Protein AF-A0A7X0NIS9-F1 (afdb_monomer_lite)

Structure (mmCIF, N/CA/C/O backbone):
data_AF-A0A7X0NIS9-F1
#
_entry.id   AF-A0A7X0NIS9-F1
#
loop_
_atom_site.group_PDB
_atom_site.id
_atom_site.type_symbol
_atom_site.label_atom_id
_atom_site.label_alt_id
_atom_site.label_comp_id
_atom_site.label_asym_id
_atom_site.label_entity_id
_atom_site.label_seq_id
_atom_site.pdbx_PDB_ins_code
_atom_site.Cartn_x
_atom_site.Cartn_y
_atom_site.Cartn_z
_atom_site.occupancy
_atom_site.B_iso_or_equiv
_atom_site.auth_seq_id
_atom_site.auth_comp_id
_atom_site.auth_asym_id
_atom_site.auth_atom_id
_atom_site.pdbx_PDB_model_num
ATOM 1 N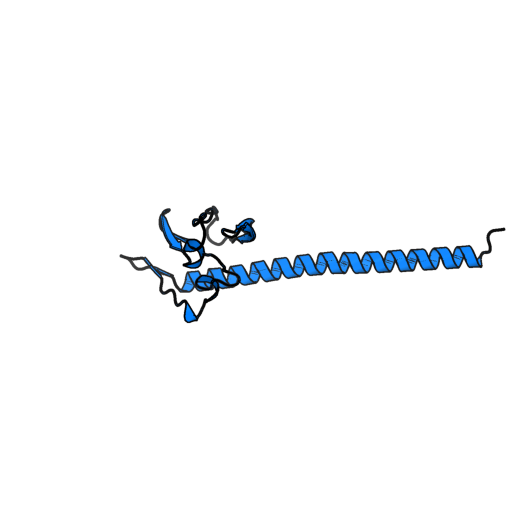 N . MET A 1 1 ? 31.721 -8.381 -52.042 1.00 44.66 1 MET A N 1
ATOM 2 C CA . MET A 1 1 ? 32.046 -6.937 -52.085 1.00 44.66 1 MET A CA 1
ATOM 3 C C . MET A 1 1 ? 31.182 -6.208 -51.054 1.00 44.66 1 MET A C 1
ATOM 5 O O . MET A 1 1 ? 30.057 -5.829 -51.350 1.00 44.66 1 MET A O 1
ATOM 9 N N . ASN A 1 2 ? 31.646 -6.103 -49.803 1.00 53.66 2 ASN A N 1
ATOM 10 C CA . ASN A 1 2 ? 30.886 -5.426 -48.746 1.00 53.66 2 ASN A CA 1
ATOM 11 C C . ASN A 1 2 ? 31.134 -3.921 -48.853 1.00 53.66 2 ASN A C 1
ATOM 13 O O . ASN A 1 2 ? 32.192 -3.434 -48.468 1.00 53.66 2 ASN A O 1
ATOM 17 N N . SER A 1 3 ? 30.171 -3.197 -49.425 1.00 71.44 3 SER A N 1
ATOM 18 C CA . SER A 1 3 ? 30.235 -1.739 -49.550 1.00 71.44 3 SER A CA 1
ATOM 19 C C . SER A 1 3 ? 30.366 -1.097 -48.165 1.00 71.44 3 SER A C 1
ATOM 21 O O . SER A 1 3 ? 29.541 -1.345 -47.282 1.00 71.44 3 SER A O 1
ATOM 23 N N . ILE A 1 4 ? 31.388 -0.256 -47.979 1.00 72.88 4 ILE A N 1
ATOM 24 C CA . ILE A 1 4 ? 31.655 0.519 -46.752 1.00 72.88 4 ILE A CA 1
ATOM 25 C C . ILE A 1 4 ? 30.396 1.268 -46.290 1.00 72.88 4 ILE A C 1
ATOM 27 O O . ILE A 1 4 ? 30.099 1.302 -45.097 1.00 72.88 4 ILE A O 1
ATOM 31 N N . LYS A 1 5 ? 29.584 1.758 -47.239 1.00 71.25 5 LYS A N 1
ATOM 32 C CA . LYS A 1 5 ? 28.295 2.415 -46.971 1.00 71.25 5 LYS A CA 1
ATOM 33 C C . LYS A 1 5 ? 27.298 1.497 -46.251 1.00 71.25 5 LYS A C 1
ATOM 35 O O . LYS A 1 5 ? 26.626 1.930 -45.323 1.00 71.25 5 LYS A O 1
ATOM 40 N N . LYS A 1 6 ? 27.236 0.215 -46.629 1.00 75.00 6 LYS A N 1
ATOM 41 C CA . LYS A 1 6 ? 26.339 -0.786 -46.023 1.00 75.00 6 LYS A CA 1
ATOM 42 C C . LYS A 1 6 ? 26.809 -1.197 -44.624 1.00 75.00 6 LYS A C 1
ATOM 44 O O . LYS A 1 6 ? 25.984 -1.424 -43.747 1.00 75.00 6 LYS A O 1
ATOM 49 N N . LYS A 1 7 ? 28.129 -1.250 -44.403 1.00 79.94 7 LYS A N 1
ATOM 50 C CA . LYS A 1 7 ? 28.724 -1.508 -43.082 1.00 79.94 7 LYS A CA 1
ATOM 51 C C . LYS A 1 7 ? 28.465 -0.337 -42.122 1.00 79.94 7 LYS A C 1
ATOM 53 O O . LYS A 1 7 ? 28.025 -0.570 -41.003 1.00 79.94 7 LYS A O 1
ATOM 58 N N . LEU A 1 8 ? 28.648 0.901 -42.589 1.00 83.12 8 LEU A N 1
ATOM 59 C CA . LEU A 1 8 ? 28.379 2.115 -41.813 1.00 83.12 8 LEU A CA 1
ATOM 60 C C . LEU A 1 8 ? 26.892 2.263 -41.465 1.00 83.12 8 LEU A C 1
ATOM 62 O O . LEU A 1 8 ? 26.556 2.444 -40.299 1.00 83.12 8 LEU A O 1
ATOM 66 N N . SER A 1 9 ? 26.004 2.113 -42.453 1.00 87.56 9 SER A N 1
ATOM 67 C CA . SER A 1 9 ? 24.554 2.161 -42.232 1.00 87.56 9 SER A CA 1
ATOM 68 C C . SER A 1 9 ? 24.098 1.090 -41.238 1.00 87.56 9 SER A C 1
ATOM 70 O O . SER A 1 9 ? 23.346 1.406 -40.324 1.00 87.56 9 SER A O 1
ATOM 72 N N . ARG A 1 10 ? 24.616 -0.143 -41.338 1.00 89.00 10 ARG A N 1
ATOM 73 C CA . ARG A 1 10 ? 24.296 -1.217 -40.389 1.00 89.00 10 ARG A CA 1
ATOM 74 C C . ARG A 1 10 ? 24.717 -0.877 -38.959 1.00 89.00 10 ARG A C 1
ATOM 76 O O . ARG A 1 10 ? 23.926 -1.099 -38.051 1.00 89.00 10 ARG A O 1
ATOM 83 N N . TYR A 1 11 ? 25.929 -0.360 -38.743 1.00 91.94 11 TYR A N 1
ATOM 84 C CA . TYR A 1 11 ? 26.355 0.029 -37.395 1.00 91.94 11 TYR A CA 1
ATOM 85 C C . TYR A 1 11 ? 25.517 1.175 -36.841 1.00 91.94 11 TYR A C 1
ATOM 87 O O . TYR A 1 11 ? 25.079 1.084 -35.702 1.00 91.94 11 TYR A O 1
ATOM 95 N N . LEU A 1 12 ? 25.228 2.195 -37.653 1.00 92.69 12 LEU A N 1
ATOM 96 C CA . LEU A 1 12 ? 24.394 3.317 -37.232 1.00 92.69 12 LEU A CA 1
ATOM 97 C C . LEU A 1 12 ? 22.984 2.853 -36.835 1.00 92.69 12 LEU A C 1
ATOM 99 O O . LEU A 1 12 ? 22.496 3.218 -35.769 1.00 92.69 12 LEU A O 1
ATOM 103 N N . SER A 1 13 ? 22.357 1.992 -37.642 1.00 94.50 13 SER A N 1
ATOM 104 C CA . SER A 1 13 ? 21.045 1.416 -37.327 1.00 94.50 13 SER A CA 1
ATOM 105 C C . SER A 1 13 ? 21.068 0.581 -36.048 1.00 94.50 13 SER A C 1
ATOM 107 O O . SER A 1 13 ? 20.147 0.688 -35.242 1.00 94.50 13 SER A O 1
ATOM 109 N N . ILE A 1 14 ? 22.115 -0.224 -35.832 1.00 95.75 14 ILE A N 1
ATOM 110 C CA . ILE A 1 14 ? 22.271 -1.014 -34.603 1.00 95.75 14 ILE A CA 1
ATOM 111 C C . ILE A 1 14 ? 22.434 -0.088 -33.395 1.00 95.75 14 ILE A C 1
ATOM 113 O O . ILE A 1 14 ? 21.740 -0.275 -32.404 1.00 95.75 14 ILE A O 1
ATOM 117 N N . SER A 1 15 ? 23.293 0.930 -33.479 1.00 96.06 15 SER A N 1
ATOM 118 C CA . SER A 1 15 ? 23.517 1.881 -32.386 1.00 96.06 15 SER A CA 1
ATOM 119 C C . SER A 1 15 ? 22.246 2.635 -32.004 1.00 96.06 15 SER A C 1
ATOM 121 O O . SER A 1 15 ? 21.942 2.735 -30.820 1.00 96.06 15 SER A O 1
ATOM 123 N N . ILE A 1 16 ? 21.477 3.110 -32.987 1.00 96.06 16 ILE A N 1
ATOM 124 C CA . ILE A 1 16 ? 20.193 3.779 -32.733 1.00 96.06 16 ILE A CA 1
ATOM 125 C C . ILE A 1 16 ? 19.196 2.799 -32.111 1.00 96.06 16 ILE A C 1
ATOM 127 O O . ILE A 1 16 ? 18.516 3.153 -31.157 1.00 96.06 16 ILE A O 1
ATOM 131 N N . SER A 1 17 ? 19.137 1.560 -32.603 1.00 97.50 17 SER A N 1
ATOM 132 C CA . SER A 1 17 ? 18.228 0.544 -32.058 1.00 97.50 17 SER A CA 1
ATOM 133 C C . SER A 1 17 ? 18.564 0.208 -30.606 1.00 97.50 17 SER A C 1
ATOM 135 O O . SER A 1 17 ? 17.666 0.144 -29.775 1.00 97.50 17 SER A O 1
ATOM 137 N N . ILE A 1 18 ? 19.851 0.046 -30.282 1.00 97.62 18 ILE A N 1
ATOM 138 C CA . ILE A 1 18 ? 20.312 -0.182 -28.907 1.00 97.62 18 ILE A CA 1
ATOM 139 C C . ILE A 1 18 ? 19.934 1.008 -28.030 1.00 97.62 18 ILE A C 1
ATOM 141 O O . ILE A 1 18 ? 19.353 0.810 -26.972 1.00 97.62 18 ILE A O 1
ATOM 145 N N . LEU A 1 19 ? 20.205 2.233 -28.487 1.00 97.81 19 LEU A N 1
ATOM 146 C CA . LEU A 1 19 ? 19.872 3.443 -27.742 1.00 97.81 19 LEU A CA 1
ATOM 147 C C . LEU A 1 19 ? 18.366 3.550 -27.470 1.00 97.81 19 LEU A C 1
ATOM 149 O O . LEU A 1 19 ? 17.973 3.841 -26.345 1.00 97.81 19 LEU A O 1
ATOM 153 N N . LEU A 1 20 ? 17.525 3.260 -28.466 1.00 98.19 20 LEU A N 1
ATOM 154 C CA . LEU A 1 20 ? 16.071 3.249 -28.302 1.00 98.19 20 LEU A CA 1
ATOM 155 C C . LEU A 1 20 ? 15.624 2.197 -27.285 1.00 98.19 20 LEU A C 1
ATOM 157 O O . LEU A 1 20 ? 14.861 2.519 -26.381 1.00 98.19 20 LEU A O 1
ATOM 161 N N . VAL A 1 21 ? 16.127 0.964 -27.390 1.00 98.31 21 VAL A N 1
ATOM 162 C CA . VAL A 1 21 ? 15.806 -0.109 -26.435 1.00 98.31 21 VAL A CA 1
ATOM 163 C C . VAL A 1 21 ? 16.253 0.265 -25.022 1.00 98.31 21 VAL A C 1
ATOM 165 O O . VAL A 1 21 ? 15.499 0.065 -24.077 1.00 98.31 21 VAL A O 1
ATOM 168 N N . SER A 1 22 ? 17.439 0.854 -24.863 1.00 98.25 22 SER A N 1
ATOM 169 C CA . SER A 1 22 ? 17.931 1.306 -23.559 1.00 98.25 22 SER A CA 1
ATOM 170 C C . SER A 1 22 ? 17.050 2.390 -22.946 1.00 98.25 22 SER A C 1
ATOM 172 O O . SER A 1 22 ? 16.778 2.325 -21.753 1.00 98.25 22 SER A O 1
ATOM 174 N N . ILE A 1 23 ? 16.586 3.361 -23.740 1.00 98.25 23 ILE A N 1
ATOM 175 C CA . ILE A 1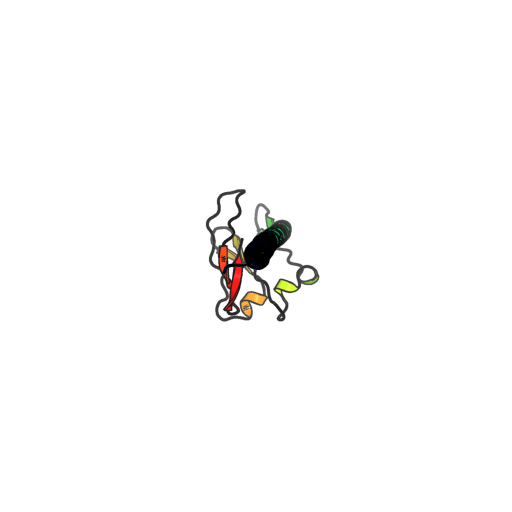 23 ? 15.675 4.405 -23.252 1.00 98.25 23 ILE A CA 1
ATOM 176 C C . ILE A 1 23 ? 14.342 3.788 -22.833 1.00 98.25 23 ILE A C 1
ATOM 178 O O . ILE A 1 23 ? 13.880 4.070 -21.735 1.00 98.25 23 ILE A O 1
ATOM 182 N N . LEU A 1 24 ? 13.760 2.914 -23.660 1.00 97.81 24 LEU A N 1
ATOM 183 C CA . LEU A 1 24 ? 12.493 2.253 -23.338 1.00 97.81 24 LEU A CA 1
ATOM 184 C C . LEU A 1 24 ? 12.589 1.445 -22.039 1.00 97.81 24 LEU A C 1
ATOM 186 O O . LEU A 1 24 ? 11.726 1.587 -21.182 1.00 97.81 24 LEU A O 1
ATOM 190 N N . LEU A 1 25 ? 13.664 0.671 -21.855 1.00 98.12 25 LEU A N 1
ATOM 191 C CA . LEU A 1 25 ? 13.903 -0.081 -20.619 1.00 98.12 25 LEU A CA 1
ATOM 192 C C . LEU A 1 25 ? 14.116 0.834 -19.410 1.00 98.12 25 LEU A C 1
ATOM 194 O O . LEU A 1 25 ? 13.593 0.564 -18.334 1.00 98.12 25 LEU A O 1
ATOM 198 N N . ALA A 1 26 ? 14.882 1.915 -19.572 1.00 98.00 26 ALA A N 1
ATOM 199 C CA . ALA A 1 26 ? 15.092 2.871 -18.492 1.00 98.00 26 ALA A CA 1
ATOM 200 C C . ALA A 1 26 ? 13.772 3.531 -18.079 1.00 98.00 26 ALA A C 1
ATOM 202 O O . ALA A 1 26 ? 13.518 3.688 -16.886 1.00 98.00 26 ALA A O 1
ATOM 203 N N . THR A 1 27 ? 12.924 3.892 -19.044 1.00 98.00 27 THR A N 1
ATOM 204 C CA . THR A 1 27 ? 11.602 4.461 -18.777 1.00 98.00 27 THR A CA 1
ATOM 205 C C . THR A 1 27 ? 10.706 3.466 -18.051 1.00 98.00 27 THR A C 1
ATOM 207 O O . THR A 1 27 ? 10.154 3.833 -17.023 1.00 98.00 27 THR A O 1
ATOM 210 N N . ASP A 1 28 ? 10.611 2.231 -18.538 1.00 97.38 28 ASP A N 1
ATOM 211 C CA . ASP A 1 28 ? 9.794 1.162 -17.951 1.00 97.38 28 ASP A CA 1
ATOM 212 C C . ASP A 1 28 ? 10.118 0.951 -16.462 1.00 97.38 28 ASP A C 1
ATOM 214 O O . ASP A 1 28 ? 9.277 1.172 -15.592 1.00 97.38 28 ASP A O 1
ATOM 218 N N . ILE A 1 29 ? 11.396 0.710 -16.153 1.00 97.25 29 ILE A N 1
ATOM 219 C CA . ILE A 1 29 ? 11.873 0.521 -14.775 1.00 97.25 29 ILE A CA 1
ATOM 220 C C . ILE A 1 29 ? 11.607 1.763 -13.912 1.00 97.25 29 ILE A C 1
ATOM 222 O O . ILE A 1 29 ? 11.221 1.645 -12.746 1.00 97.25 29 ILE A O 1
ATOM 226 N N . SER A 1 30 ? 11.834 2.961 -14.462 1.00 97.50 30 SER A N 1
ATOM 227 C CA . SER A 1 30 ? 11.647 4.209 -13.713 1.00 97.50 30 SER A CA 1
ATOM 228 C C . SER A 1 30 ? 10.180 4.437 -13.362 1.00 97.50 30 SER A C 1
ATOM 230 O O . SER A 1 30 ? 9.879 4.832 -12.237 1.00 97.50 30 SER A O 1
ATOM 232 N N . VAL A 1 31 ? 9.277 4.182 -14.311 1.00 97.50 31 VAL A N 1
ATOM 233 C CA . VAL A 1 31 ? 7.833 4.341 -14.128 1.00 97.50 31 VAL A CA 1
ATOM 234 C C . VAL A 1 31 ? 7.317 3.334 -13.106 1.00 97.50 31 VAL A C 1
ATOM 236 O O . VAL A 1 31 ? 6.669 3.751 -12.151 1.00 97.50 31 VAL A O 1
ATOM 239 N N . ASP A 1 32 ? 7.667 2.054 -13.229 1.00 94.88 32 ASP A N 1
ATOM 240 C CA . ASP A 1 32 ? 7.228 1.015 -12.287 1.00 94.88 32 ASP A CA 1
ATOM 241 C C . ASP A 1 32 ? 7.694 1.292 -10.854 1.00 94.88 32 ASP A C 1
ATOM 243 O O . ASP A 1 32 ? 6.933 1.152 -9.887 1.00 94.88 32 ASP A O 1
ATOM 247 N N . THR A 1 33 ? 8.943 1.741 -10.712 1.00 95.12 33 THR A N 1
ATOM 248 C CA . THR A 1 33 ? 9.511 2.110 -9.411 1.00 95.12 33 THR A CA 1
ATOM 249 C C . THR A 1 33 ? 8.798 3.329 -8.829 1.00 95.12 33 THR A C 1
ATOM 251 O O . THR A 1 33 ? 8.464 3.343 -7.643 1.00 95.12 33 THR A O 1
ATOM 254 N N . TRP A 1 34 ? 8.538 4.348 -9.654 1.00 96.62 34 TRP A N 1
ATOM 255 C CA . TRP A 1 34 ? 7.848 5.559 -9.221 1.00 96.62 34 TRP A CA 1
ATOM 256 C C . TRP A 1 34 ? 6.401 5.274 -8.807 1.00 96.62 34 TRP A C 1
ATOM 258 O O . TRP A 1 34 ? 6.004 5.681 -7.719 1.00 96.62 34 TRP A O 1
ATOM 268 N N . ILE A 1 35 ? 5.647 4.514 -9.609 1.00 94.88 35 ILE A N 1
ATOM 269 C CA . ILE A 1 35 ? 4.262 4.127 -9.299 1.00 94.88 35 ILE A CA 1
ATOM 270 C C . ILE A 1 35 ? 4.207 3.338 -7.991 1.00 94.88 35 ILE A C 1
ATOM 272 O O . ILE A 1 35 ? 3.383 3.636 -7.130 1.00 94.88 35 ILE A O 1
ATOM 276 N N . SER A 1 36 ? 5.105 2.366 -7.808 1.00 93.50 36 SER A N 1
ATOM 277 C CA . SER A 1 36 ? 5.148 1.568 -6.577 1.00 93.50 36 SER A CA 1
ATOM 278 C C . SER A 1 36 ? 5.445 2.434 -5.350 1.00 93.50 36 SER A C 1
ATOM 280 O O . SER A 1 36 ? 4.803 2.284 -4.315 1.00 93.50 36 SER A O 1
ATOM 282 N N . SER A 1 37 ? 6.382 3.380 -5.471 1.00 94.81 37 SER A N 1
ATOM 283 C CA . SER A 1 37 ? 6.707 4.313 -4.388 1.00 94.81 37 SER A CA 1
ATOM 284 C C . SER A 1 37 ? 5.572 5.292 -4.086 1.00 94.81 37 SER A C 1
ATOM 286 O O . SER A 1 37 ? 5.397 5.676 -2.931 1.00 94.81 37 SER A O 1
ATOM 288 N N . GLU A 1 38 ? 4.837 5.734 -5.104 1.00 95.38 38 GLU A N 1
ATOM 289 C CA . GLU A 1 38 ? 3.679 6.611 -4.944 1.00 95.38 38 GLU A CA 1
ATOM 290 C C . GLU A 1 38 ? 2.549 5.888 -4.213 1.00 95.38 38 GLU A C 1
ATOM 292 O O . GLU A 1 38 ? 1.953 6.435 -3.287 1.00 95.38 38 GLU A O 1
ATOM 297 N N . PHE A 1 39 ? 2.315 4.630 -4.587 1.00 94.06 39 PHE A N 1
ATOM 298 C CA . PHE A 1 39 ? 1.331 3.769 -3.951 1.00 94.06 39 PHE A CA 1
ATOM 299 C C . PHE A 1 39 ? 1.669 3.516 -2.474 1.00 94.06 39 PHE A C 1
ATOM 301 O O . PHE A 1 39 ? 0.813 3.688 -1.609 1.00 94.06 39 PHE A O 1
ATOM 308 N N . ASP A 1 40 ? 2.930 3.193 -2.169 1.00 95.00 40 ASP A N 1
ATOM 309 C CA . ASP A 1 40 ? 3.397 3.012 -0.788 1.00 95.00 40 ASP A CA 1
ATOM 310 C C . ASP A 1 40 ? 3.226 4.293 0.038 1.00 95.00 40 ASP A C 1
ATOM 312 O O . ASP A 1 40 ? 2.732 4.243 1.164 1.00 95.00 40 ASP A O 1
ATOM 316 N N . ARG A 1 41 ? 3.546 5.458 -0.540 1.00 95.50 41 ARG A N 1
ATOM 317 C CA . ARG A 1 41 ? 3.344 6.755 0.120 1.00 95.50 41 ARG A CA 1
ATOM 318 C C . ARG A 1 41 ? 1.866 7.041 0.393 1.00 95.50 41 ARG A C 1
ATOM 320 O O . ARG A 1 41 ? 1.533 7.516 1.477 1.00 95.50 41 ARG A O 1
ATOM 327 N N . ALA A 1 42 ? 0.985 6.755 -0.564 1.00 93.88 42 ALA A N 1
ATOM 328 C CA . ALA A 1 42 ? -0.454 6.922 -0.389 1.00 93.88 42 ALA A CA 1
ATOM 329 C C . ALA A 1 42 ? -0.995 6.010 0.724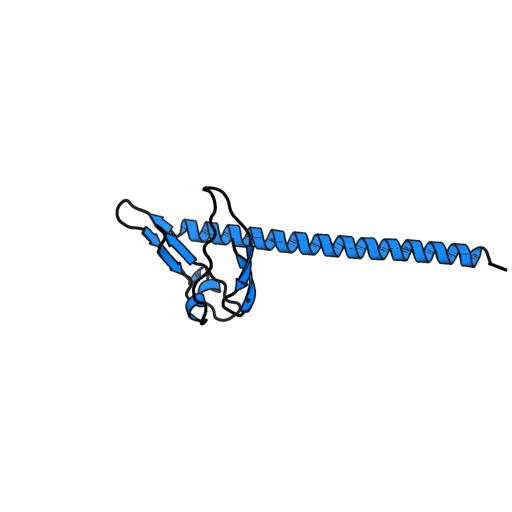 1.00 93.88 42 ALA A C 1
ATOM 331 O O . ALA A 1 42 ? -1.748 6.483 1.573 1.00 93.88 42 ALA A O 1
ATOM 332 N N . MET A 1 43 ? -0.557 4.747 0.779 1.00 93.62 43 MET A N 1
ATOM 333 C CA . MET A 1 43 ? -0.925 3.827 1.861 1.00 93.62 43 MET A CA 1
ATOM 334 C C . MET A 1 43 ? -0.437 4.305 3.228 1.00 93.62 43 MET A C 1
ATOM 336 O O . MET A 1 43 ? -1.216 4.275 4.175 1.00 93.62 43 MET A O 1
ATOM 340 N N . THR A 1 44 ? 0.805 4.792 3.344 1.00 94.81 44 THR A N 1
ATOM 341 C CA . THR A 1 44 ? 1.297 5.374 4.605 1.00 94.81 44 THR A CA 1
ATOM 342 C C . THR A 1 44 ? 0.432 6.547 5.046 1.00 94.81 44 THR A C 1
ATOM 344 O O . THR A 1 44 ? 0.031 6.596 6.201 1.00 94.81 44 THR A O 1
ATOM 347 N N . ASN A 1 45 ? 0.091 7.462 4.137 1.00 93.50 45 ASN A N 1
ATOM 348 C CA . ASN A 1 45 ? -0.744 8.612 4.482 1.00 93.50 45 ASN A CA 1
ATOM 349 C C . ASN A 1 45 ? -2.136 8.189 4.971 1.00 93.50 45 ASN A C 1
ATOM 351 O O . ASN A 1 45 ? -2.635 8.759 5.938 1.00 93.50 45 ASN A O 1
ATOM 355 N N . LYS A 1 46 ? -2.753 7.187 4.330 1.00 92.88 46 LYS A N 1
ATOM 356 C CA . LYS A 1 46 ? -4.047 6.646 4.769 1.00 92.88 46 LYS A CA 1
ATOM 357 C C . LYS A 1 46 ? -3.943 5.948 6.120 1.00 92.88 46 LYS A C 1
ATOM 359 O O . LYS A 1 46 ? -4.789 6.180 6.972 1.00 92.88 46 LYS A O 1
ATOM 364 N N . ALA A 1 47 ? -2.901 5.146 6.334 1.00 91.81 47 ALA A N 1
ATOM 365 C CA . ALA A 1 47 ? -2.647 4.506 7.620 1.00 91.81 47 ALA A CA 1
ATOM 366 C C . ALA A 1 47 ? -2.474 5.549 8.733 1.00 91.81 47 ALA A C 1
ATOM 368 O O . ALA A 1 47 ? -3.148 5.458 9.751 1.00 91.81 47 ALA A O 1
ATOM 369 N N . SER A 1 48 ? -1.667 6.590 8.508 1.00 91.12 48 SER A N 1
ATOM 370 C CA . SER A 1 48 ? -1.502 7.682 9.471 1.00 91.12 48 SER A CA 1
ATOM 371 C C . SER A 1 48 ? -2.797 8.453 9.717 1.00 91.12 48 SER A C 1
ATOM 373 O O . SER A 1 48 ? -3.052 8.851 10.847 1.00 91.12 48 SER A O 1
ATOM 375 N N . LEU A 1 49 ? -3.638 8.652 8.697 1.00 91.25 49 LEU A N 1
ATOM 376 C CA . LEU A 1 49 ? -4.958 9.251 8.894 1.00 91.25 49 LEU A CA 1
ATOM 377 C C . LEU A 1 49 ? -5.834 8.362 9.787 1.00 91.25 49 LEU A C 1
ATOM 379 O O . LEU A 1 49 ? -6.379 8.866 10.761 1.00 91.25 49 LEU A O 1
ATOM 383 N N . LEU A 1 50 ? -5.909 7.055 9.517 1.00 90.94 50 LEU A N 1
ATOM 384 C CA . LEU A 1 50 ? -6.635 6.103 10.366 1.00 90.94 50 LEU A CA 1
ATOM 385 C C . LEU A 1 50 ? -6.102 6.105 11.807 1.00 90.94 50 LEU A C 1
ATOM 387 O O . LEU A 1 50 ? -6.894 6.092 12.739 1.00 90.94 50 LEU A O 1
ATOM 391 N N . GLU A 1 51 ? -4.784 6.188 12.005 1.00 88.88 51 GLU A N 1
ATOM 392 C CA . GLU A 1 51 ? -4.178 6.327 13.337 1.00 88.88 51 GLU A CA 1
ATOM 393 C C . GLU A 1 51 ? -4.660 7.589 14.064 1.00 88.88 51 GLU A C 1
ATOM 395 O O . GLU A 1 51 ? -4.899 7.536 15.265 1.00 88.88 51 GLU A O 1
ATOM 400 N N . THR A 1 52 ? -4.847 8.713 13.358 1.00 88.75 52 THR A N 1
ATOM 401 C CA . THR A 1 52 ? -5.366 9.949 13.978 1.00 88.75 52 THR A CA 1
ATOM 402 C C . THR A 1 52 ? -6.840 9.882 14.376 1.00 88.75 52 THR A C 1
ATOM 404 O O . THR A 1 52 ? -7.283 10.735 15.138 1.00 88.75 52 THR A O 1
ATOM 407 N N . LEU A 1 53 ? -7.587 8.900 13.862 1.00 89.19 53 LEU A N 1
ATOM 408 C CA . LEU A 1 53 ? -8.995 8.670 14.200 1.00 89.19 53 LEU A CA 1
ATOM 409 C C . LEU A 1 53 ? -9.167 7.713 15.388 1.00 89.19 53 LEU A C 1
ATOM 411 O O . LEU A 1 53 ? -10.290 7.483 15.825 1.00 89.19 53 LEU A O 1
ATOM 415 N N . VAL A 1 54 ? -8.073 7.131 15.889 1.00 89.00 54 VAL A N 1
ATOM 416 C CA . VAL A 1 54 ? -8.085 6.301 17.094 1.00 89.00 54 VAL A CA 1
ATOM 417 C C . VAL A 1 54 ? -7.849 7.197 18.306 1.00 89.00 54 VAL A C 1
ATOM 419 O O . VAL A 1 54 ? -6.799 7.834 18.415 1.00 89.00 54 VAL A O 1
ATOM 422 N N . GLU A 1 55 ? -8.791 7.195 19.244 1.00 84.88 55 GLU A N 1
ATOM 423 C CA . GLU A 1 55 ? -8.639 7.833 20.551 1.00 84.88 55 GLU A CA 1
ATOM 424 C C . GLU A 1 55 ? -8.496 6.739 21.619 1.00 84.88 55 GLU A C 1
ATOM 426 O O . GLU A 1 55 ? -9.288 5.805 21.679 1.00 84.88 55 GLU A O 1
ATOM 431 N N . GLU A 1 56 ? -7.446 6.799 22.440 1.00 82.00 56 GLU A N 1
ATOM 432 C CA . GLU A 1 56 ? -7.228 5.859 23.549 1.00 82.00 56 GLU A CA 1
ATOM 433 C C . GLU A 1 56 ? -7.169 6.644 24.860 1.00 82.00 56 GLU A C 1
ATOM 435 O O . GLU A 1 56 ? -6.306 7.510 25.036 1.00 82.00 56 GLU A O 1
ATOM 440 N N . ASP A 1 57 ? -8.072 6.320 25.786 1.00 82.31 57 ASP A N 1
ATOM 441 C CA . ASP A 1 57 ? -8.065 6.823 27.157 1.00 82.31 57 ASP A CA 1
ATOM 442 C C . ASP A 1 57 ? -7.754 5.698 28.172 1.00 82.31 57 ASP A C 1
ATOM 444 O O . ASP A 1 57 ? -7.412 4.568 27.815 1.00 82.31 57 ASP A O 1
ATOM 448 N N . GLU A 1 58 ? -7.787 6.000 29.476 1.00 75.31 58 GLU A N 1
ATOM 449 C CA . GLU A 1 58 ? -7.457 5.012 30.519 1.00 75.31 58 GLU A CA 1
ATOM 450 C C . GLU A 1 58 ? -8.445 3.825 30.593 1.00 75.31 58 GLU A C 1
ATOM 452 O O . GLU A 1 58 ? -8.151 2.823 31.254 1.00 75.31 58 GLU A O 1
ATOM 457 N N . GLN A 1 59 ? -9.617 3.927 29.962 1.00 74.19 59 GLN A N 1
ATOM 458 C CA . GLN A 1 59 ? -10.754 3.019 30.120 1.00 74.19 59 GLN A CA 1
ATOM 459 C C . GLN A 1 59 ? -11.191 2.375 28.794 1.00 74.19 59 GLN A C 1
ATOM 461 O O . GLN A 1 59 ? -11.591 1.206 28.808 1.00 74.19 59 GLN A O 1
ATOM 466 N N . GLU A 1 60 ? -11.067 3.078 27.669 1.00 78.06 60 GLU A N 1
ATOM 467 C CA . GLU A 1 60 ? -11.610 2.698 26.368 1.00 78.06 60 GLU A CA 1
ATOM 468 C C . GLU A 1 60 ? -10.701 3.130 25.200 1.00 78.06 60 GLU A C 1
ATOM 470 O O . GLU A 1 60 ? -9.889 4.050 25.299 1.00 78.06 60 GLU A O 1
ATOM 475 N N . VAL A 1 61 ? -10.810 2.395 24.091 1.00 81.94 61 VAL A N 1
ATOM 476 C CA . VAL A 1 61 ? -10.253 2.790 22.793 1.00 81.94 61 VAL A CA 1
ATOM 477 C C . VAL A 1 61 ? -11.448 3.019 21.889 1.00 81.94 61 VAL A C 1
ATOM 479 O O . VAL A 1 61 ? -12.230 2.085 21.700 1.00 81.94 61 VAL A O 1
ATOM 482 N N . ASP A 1 62 ? -11.573 4.225 21.356 1.00 82.81 62 ASP A N 1
ATOM 483 C CA . ASP A 1 62 ? -12.632 4.620 20.437 1.00 82.81 62 ASP A CA 1
ATOM 484 C C . ASP A 1 62 ? -12.067 4.873 19.033 1.00 82.81 62 ASP A C 1
ATOM 486 O O . ASP A 1 62 ? -10.864 5.096 18.843 1.00 82.81 62 ASP A O 1
ATOM 490 N N . PHE A 1 63 ? -12.935 4.774 18.033 1.00 85.25 63 PHE A N 1
ATOM 491 C CA . PHE A 1 63 ? -12.589 5.002 16.640 1.00 85.25 63 PHE A CA 1
ATOM 492 C C . PHE A 1 63 ? -13.653 5.838 15.944 1.00 85.25 63 PHE A C 1
ATOM 494 O O . PHE A 1 63 ? -14.696 5.338 15.520 1.00 85.25 63 PHE A O 1
ATOM 501 N N . ASP A 1 64 ? -13.331 7.112 15.747 1.00 81.38 64 ASP A N 1
ATOM 502 C CA . ASP A 1 64 ? -14.206 8.070 15.082 1.00 81.38 64 ASP A CA 1
ATOM 503 C C . ASP A 1 64 ? -14.069 7.959 13.559 1.00 81.38 64 ASP A C 1
ATOM 505 O O . ASP A 1 64 ? -13.540 8.839 12.868 1.00 81.38 64 ASP A O 1
ATOM 509 N N . PHE A 1 65 ? -14.548 6.845 12.999 1.00 78.75 65 PHE A N 1
ATOM 510 C CA . PHE A 1 65 ? -14.588 6.689 11.551 1.00 78.75 65 PHE A CA 1
ATOM 511 C C . PHE A 1 65 ? -15.671 7.568 10.937 1.00 78.75 65 PHE A C 1
ATOM 513 O O . PHE A 1 65 ? -16.868 7.364 11.137 1.00 78.75 65 PHE A O 1
ATOM 520 N N . ALA A 1 66 ? -15.249 8.508 10.102 1.00 70.69 66 ALA A N 1
ATOM 521 C CA . ALA A 1 66 ? -16.153 9.309 9.301 1.00 70.69 66 ALA A CA 1
ATOM 522 C C . ALA A 1 66 ? -16.035 8.893 7.829 1.00 70.69 66 ALA A C 1
ATOM 524 O O . ALA A 1 66 ? -15.227 9.434 7.070 1.00 70.69 66 ALA A O 1
ATOM 525 N N . GLY A 1 67 ? -16.867 7.928 7.429 1.00 71.38 67 GLY A N 1
ATOM 526 C CA . GLY A 1 67 ? -16.910 7.377 6.072 1.00 71.38 67 GLY A CA 1
ATOM 527 C C . GLY A 1 67 ? -17.117 8.397 4.957 1.00 71.38 67 GLY A C 1
ATOM 528 O O . GLY A 1 67 ? -16.616 8.212 3.850 1.00 71.38 67 GLY A O 1
ATOM 529 N N . GLU A 1 68 ? -17.727 9.546 5.269 1.00 73.12 68 GLU A N 1
ATOM 530 C CA . GLU A 1 68 ? -17.823 10.687 4.350 1.00 73.12 68 GLU A CA 1
ATOM 531 C C . GLU A 1 68 ? -16.450 11.192 3.867 1.00 73.12 68 GLU A C 1
ATOM 533 O O . GLU A 1 68 ? -16.340 11.692 2.746 1.00 73.12 68 GLU A O 1
ATOM 538 N N . PHE A 1 69 ? -15.397 11.054 4.683 1.00 78.56 69 PHE A N 1
ATOM 539 C CA . PHE A 1 69 ? 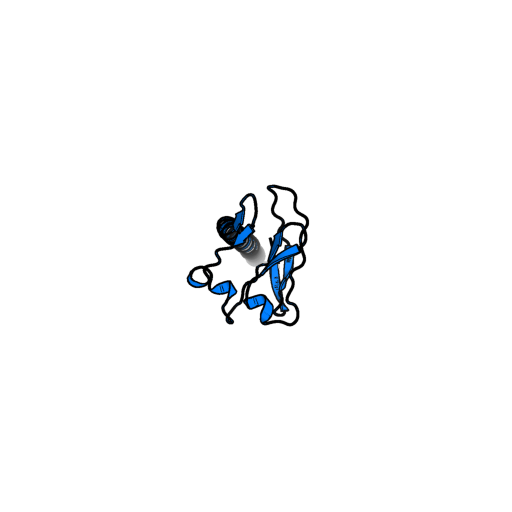-14.037 11.481 4.339 1.00 78.56 69 PHE A CA 1
ATOM 540 C C . PHE A 1 69 ? -13.171 10.361 3.753 1.00 78.56 69 PHE A C 1
ATOM 542 O O . PHE A 1 69 ? -12.139 10.666 3.154 1.00 78.56 69 PHE A O 1
ATOM 549 N N . MET A 1 70 ? -13.575 9.094 3.899 1.00 87.31 70 MET A N 1
ATOM 550 C CA . MET A 1 70 ? -12.865 7.929 3.349 1.00 87.31 70 MET A CA 1
ATOM 551 C C . MET A 1 70 ? -13.830 6.942 2.660 1.00 87.31 70 MET A C 1
ATOM 553 O O . MET A 1 70 ? -13.925 5.774 3.061 1.00 87.31 70 MET A O 1
ATOM 557 N N . PRO A 1 71 ? -14.558 7.386 1.616 1.00 88.75 71 PRO A N 1
ATOM 558 C CA . PRO A 1 71 ? -15.603 6.595 0.966 1.00 88.75 71 PRO A CA 1
ATOM 559 C C . PRO A 1 71 ? -15.078 5.316 0.300 1.00 88.75 71 PRO A C 1
ATOM 561 O O . PRO A 1 71 ? -15.852 4.399 0.029 1.00 88.75 71 PRO A O 1
ATOM 564 N N . GLU A 1 72 ? -13.771 5.210 0.044 1.00 89.88 72 GLU A N 1
ATOM 565 C CA . GLU A 1 72 ? -13.133 3.994 -0.471 1.00 89.88 72 GLU A CA 1
ATOM 566 C C . GLU A 1 72 ? -13.292 2.768 0.446 1.00 89.88 72 GLU A C 1
ATOM 568 O O . GLU A 1 72 ? -13.186 1.637 -0.031 1.00 89.88 72 GLU A O 1
ATOM 573 N N . PHE A 1 73 ? -13.567 2.978 1.737 1.00 92.12 73 PHE A N 1
ATOM 574 C CA . PHE A 1 73 ? -13.772 1.914 2.724 1.00 92.12 73 PHE A CA 1
ATOM 575 C C . PHE A 1 73 ? -15.247 1.553 2.949 1.00 92.12 73 PHE A C 1
ATOM 577 O O . PHE A 1 73 ? -15.531 0.612 3.691 1.00 92.12 73 PHE A O 1
ATOM 584 N N . GLU A 1 74 ? -16.168 2.244 2.269 1.00 88.81 74 GLU A N 1
ATOM 585 C CA . GLU A 1 74 ? -17.617 1.976 2.280 1.00 88.81 74 GLU A CA 1
ATOM 586 C C . GLU A 1 74 ? -18.160 1.621 0.881 1.00 88.81 74 GLU A C 1
ATOM 588 O O . GLU A 1 74 ? -19.172 0.929 0.727 1.00 88.81 74 GLU A O 1
ATOM 593 N N . GLY A 1 75 ? -17.492 2.100 -0.171 1.00 81.38 75 GLY A N 1
ATOM 594 C CA . GLY A 1 75 ? -17.930 1.991 -1.556 1.00 81.38 75 GLY A CA 1
ATOM 595 C C . GLY A 1 75 ? -17.774 0.596 -2.165 1.00 81.38 75 GLY A C 1
ATOM 596 O O . GLY A 1 75 ? -16.847 -0.153 -1.876 1.00 81.38 75 GLY A O 1
ATOM 597 N N . LYS A 1 76 ? -18.671 0.253 -3.098 1.00 80.44 76 LYS A N 1
ATOM 598 C CA . LYS A 1 76 ? -18.601 -1.005 -3.872 1.00 80.44 76 LYS A CA 1
ATOM 599 C C . LYS A 1 76 ? -17.697 -0.922 -5.100 1.00 80.44 76 LYS A C 1
ATOM 601 O O . LYS A 1 76 ? -17.274 -1.954 -5.616 1.00 80.44 76 LYS A O 1
ATOM 606 N N . GLU A 1 77 ? -17.448 0.280 -5.610 1.00 84.25 77 GLU A N 1
ATOM 607 C CA . GLU A 1 77 ? -16.594 0.481 -6.778 1.00 84.25 77 GLU A CA 1
ATOM 608 C C . GLU A 1 77 ? -15.152 0.701 -6.330 1.00 84.25 77 GLU A C 1
ATOM 610 O O . GLU A 1 77 ? -14.860 1.675 -5.648 1.00 84.25 77 GLU A O 1
ATOM 615 N N . ASN A 1 78 ? -14.254 -0.203 -6.732 1.00 84.88 78 ASN A N 1
ATOM 616 C CA . ASN A 1 78 ? -12.847 -0.212 -6.315 1.00 84.88 78 ASN A CA 1
ATOM 617 C C . ASN A 1 78 ? -12.662 -0.129 -4.786 1.00 84.88 78 ASN A C 1
ATOM 619 O O . ASN A 1 78 ? -11.955 0.764 -4.323 1.00 84.88 78 ASN A O 1
ATOM 623 N N . PRO A 1 79 ? -13.251 -1.065 -4.016 1.00 91.50 79 PRO A N 1
ATOM 624 C CA . PRO A 1 79 ? -13.136 -1.062 -2.564 1.00 91.50 79 PRO A CA 1
ATOM 625 C C . PRO A 1 79 ? -11.672 -1.143 -2.128 1.00 91.50 79 PRO A C 1
ATOM 627 O O . PRO A 1 79 ? -10.874 -1.898 -2.702 1.00 91.50 79 PRO A O 1
ATOM 630 N N . GLU A 1 80 ? -11.343 -0.379 -1.098 1.00 93.50 80 GLU A N 1
ATOM 631 C CA . GLU A 1 80 ? -10.124 -0.534 -0.315 1.00 93.50 80 GLU A CA 1
ATOM 632 C C . GLU A 1 80 ? -10.464 -1.156 1.038 1.00 93.50 80 GLU A C 1
ATOM 634 O O . GLU A 1 80 ? -11.633 -1.245 1.411 1.00 93.50 80 GLU A O 1
ATOM 639 N N . TYR A 1 81 ? -9.453 -1.623 1.768 1.00 94.38 81 TYR A N 1
ATOM 640 C CA . TYR A 1 81 ? -9.661 -2.400 2.985 1.00 94.38 81 TYR A CA 1
ATOM 641 C C . TYR A 1 81 ? -8.710 -1.946 4.081 1.00 94.38 81 TYR A C 1
ATOM 643 O O . TYR A 1 81 ? -7.519 -1.762 3.827 1.00 94.38 81 TYR A O 1
ATOM 651 N N . TYR A 1 82 ? -9.215 -1.853 5.306 1.00 93.81 82 TYR A N 1
ATOM 652 C CA . TYR A 1 82 ? -8.381 -1.725 6.495 1.00 93.81 82 TYR A CA 1
ATOM 653 C C . TYR A 1 82 ? -8.888 -2.644 7.597 1.00 93.81 82 TYR A C 1
ATOM 655 O O . TYR A 1 82 ? -10.057 -3.026 7.649 1.00 93.81 82 TYR A O 1
ATOM 663 N N . GLN A 1 83 ? -7.981 -2.986 8.499 1.00 94.00 83 GLN A N 1
ATOM 664 C CA . GLN A 1 83 ? -8.303 -3.685 9.725 1.00 94.00 83 GLN A CA 1
ATOM 665 C C . GLN A 1 83 ? -7.337 -3.201 10.802 1.00 94.00 83 GLN A C 1
ATOM 667 O O . GLN A 1 83 ? -6.136 -3.103 10.563 1.00 94.00 83 GLN A O 1
ATOM 672 N N . LEU A 1 84 ? -7.872 -2.855 11.966 1.00 91.75 84 LEU A N 1
ATOM 673 C CA . LEU A 1 84 ? -7.128 -2.369 13.118 1.00 91.75 84 LEU A CA 1
ATOM 674 C C . LEU A 1 84 ? -7.132 -3.448 14.197 1.00 91.75 84 LEU A C 1
ATOM 676 O O . LEU A 1 84 ? -8.118 -4.163 14.392 1.00 91.75 84 LEU A O 1
ATOM 680 N N . TRP A 1 85 ? -6.019 -3.575 14.914 1.00 90.94 85 TRP A N 1
ATOM 681 C CA . TRP A 1 85 ? -5.887 -4.531 16.009 1.00 90.94 85 TRP A CA 1
ATOM 682 C C . TRP A 1 85 ? -5.489 -3.823 17.296 1.00 90.94 85 TRP A C 1
ATOM 684 O O . TRP A 1 85 ? -4.488 -3.114 17.327 1.00 90.94 85 TRP A O 1
ATOM 694 N N . HIS A 1 86 ? -6.189 -4.129 18.385 1.00 88.25 86 HIS A N 1
ATOM 695 C CA . HIS A 1 86 ? -5.848 -3.690 19.735 1.00 88.25 86 HIS A CA 1
ATOM 696 C C . HIS A 1 86 ? -5.753 -4.911 20.663 1.00 88.25 86 HIS A C 1
ATOM 698 O O . HIS A 1 86 ? -6.592 -5.811 20.618 1.00 88.25 86 HIS A O 1
ATOM 704 N N . LYS A 1 87 ? -4.692 -5.001 21.481 1.00 86.81 87 LYS A N 1
ATOM 705 C CA . LYS A 1 87 ? -4.451 -6.128 22.419 1.00 86.81 87 LYS A CA 1
ATOM 706 C C . LYS A 1 87 ? -4.645 -7.523 21.785 1.00 86.81 87 LYS A C 1
ATOM 708 O O . LYS A 1 87 ? -5.244 -8.420 22.374 1.00 86.81 87 LYS A O 1
ATOM 713 N N . ASN A 1 88 ? -4.117 -7.712 20.571 1.00 85.81 88 ASN A N 1
ATOM 714 C CA . ASN A 1 88 ? -4.223 -8.941 19.764 1.00 85.81 88 ASN A CA 1
ATOM 715 C C . ASN A 1 88 ? -5.632 -9.347 19.307 1.00 85.81 88 ASN A C 1
ATOM 717 O O . ASN A 1 88 ? -5.802 -10.449 18.785 1.00 85.81 88 ASN A O 1
ATOM 721 N N . LYS A 1 89 ? -6.616 -8.465 19.434 1.00 89.38 89 LYS A N 1
ATOM 722 C CA . LYS A 1 89 ? -7.956 -8.653 18.885 1.00 89.38 89 LYS A CA 1
ATOM 723 C C . LYS A 1 89 ? -8.189 -7.656 17.765 1.00 89.38 89 LYS A C 1
ATOM 725 O O . LYS A 1 89 ? -7.559 -6.602 17.742 1.00 89.38 89 LYS A O 1
ATOM 730 N N . VAL A 1 90 ? -9.055 -8.021 16.828 1.00 91.25 90 VAL A N 1
ATOM 731 C CA . VAL A 1 90 ? -9.5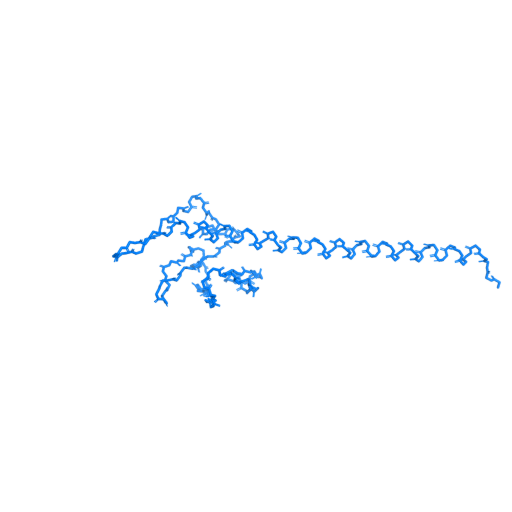65 -7.066 15.844 1.00 91.25 90 VAL A CA 1
ATOM 732 C C . VAL A 1 90 ? -10.347 -6.018 16.618 1.00 91.25 90 VAL A C 1
ATOM 734 O O . VAL A 1 90 ? -11.216 -6.376 17.411 1.00 91.25 90 VAL A O 1
ATOM 737 N N . PHE A 1 91 ? -9.948 -4.768 16.447 1.00 89.75 91 PHE A N 1
ATOM 738 C CA . PHE A 1 91 ? -10.594 -3.619 17.053 1.00 89.75 91 PHE A CA 1
ATOM 739 C C . PHE A 1 91 ? -11.654 -3.074 16.102 1.00 89.75 91 PHE A C 1
ATOM 741 O O . PHE A 1 91 ? -12.821 -3.069 16.460 1.00 89.75 91 PHE A O 1
ATOM 748 N N . GLU A 1 92 ? -11.251 -2.768 14.867 1.00 90.50 92 GLU A N 1
ATOM 749 C CA . GLU A 1 92 ? -12.143 -2.252 13.831 1.00 90.50 92 GLU A CA 1
ATOM 750 C C . GLU A 1 92 ? -11.752 -2.783 12.447 1.00 90.50 92 GLU A C 1
ATOM 752 O O . GLU A 1 92 ? -10.612 -3.221 12.242 1.00 90.50 92 GLU A O 1
ATOM 757 N N . LYS A 1 93 ? -12.681 -2.775 11.490 1.00 92.81 93 LYS A N 1
ATOM 758 C CA . LYS A 1 93 ? -12.419 -3.136 10.095 1.00 92.81 93 LYS A CA 1
ATOM 759 C C . LYS A 1 93 ? -13.362 -2.417 9.131 1.00 92.81 93 LYS A C 1
ATOM 761 O O . LYS A 1 93 ? -14.515 -2.181 9.451 1.00 92.81 93 LYS A O 1
ATOM 766 N N . SER A 1 94 ? -12.893 -2.153 7.916 1.00 93.00 94 SER A N 1
ATOM 767 C CA . SER A 1 94 ? -13.689 -1.476 6.884 1.00 93.00 94 SER A CA 1
ATOM 768 C C . SER A 1 94 ? -14.955 -2.248 6.489 1.00 93.00 94 SER A C 1
ATOM 770 O O . SER A 1 94 ? -14.905 -3.468 6.297 1.00 93.00 94 SER A O 1
ATOM 772 N N . ASP A 1 95 ? -16.048 -1.534 6.215 1.00 91.69 95 ASP A N 1
ATOM 773 C CA . ASP A 1 95 ? -17.324 -2.100 5.746 1.00 91.69 95 ASP A CA 1
ATOM 774 C C . ASP A 1 95 ? -17.181 -2.912 4.453 1.00 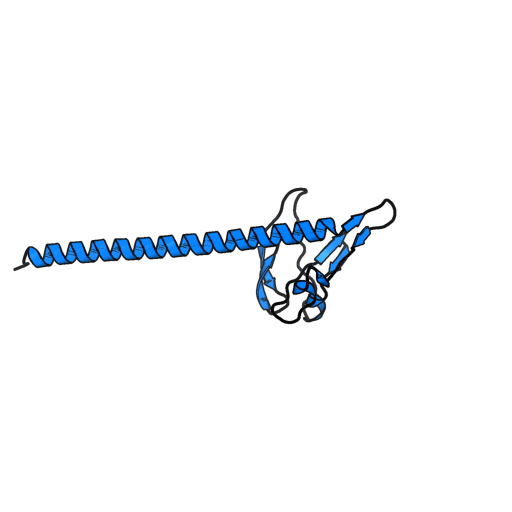91.69 95 ASP A C 1
ATOM 776 O O . ASP A 1 95 ? -17.820 -3.952 4.264 1.00 91.69 95 ASP A O 1
ATOM 780 N N . THR A 1 96 ? -16.275 -2.495 3.571 1.00 92.38 96 THR A N 1
ATOM 781 C CA . THR A 1 96 ? -15.938 -3.206 2.331 1.00 92.38 96 THR A CA 1
ATOM 782 C C . THR A 1 96 ? -15.444 -4.635 2.545 1.00 92.38 96 THR A C 1
ATOM 784 O O . THR A 1 96 ? -15.650 -5.478 1.671 1.00 92.38 96 THR A O 1
ATOM 787 N N . LEU A 1 97 ? -14.837 -4.961 3.695 1.00 92.56 97 LEU A N 1
ATOM 788 C CA . LEU A 1 97 ? -14.420 -6.337 4.003 1.00 92.56 97 LEU A CA 1
ATOM 789 C C . LEU A 1 97 ? -15.621 -7.268 4.170 1.00 92.56 97 LEU A C 1
ATOM 791 O O . LEU A 1 97 ? -15.510 -8.462 3.902 1.00 92.56 97 LEU A O 1
ATOM 795 N N . ALA A 1 98 ? -16.775 -6.742 4.588 1.00 91.56 98 ALA A N 1
ATOM 796 C CA . ALA A 1 98 ? -17.995 -7.527 4.741 1.00 91.56 98 ALA A CA 1
ATOM 797 C C . ALA A 1 98 ? -18.639 -7.905 3.394 1.00 91.56 98 ALA A C 1
ATOM 799 O O . ALA A 1 98 ? -19.538 -8.746 3.363 1.00 91.56 98 ALA A O 1
ATOM 800 N N . LEU A 1 99 ? -18.186 -7.316 2.280 1.00 90.00 99 LEU A N 1
ATOM 801 C CA . LEU A 1 99 ? -18.701 -7.605 0.938 1.00 90.00 99 LEU A CA 1
ATOM 802 C C . LEU A 1 99 ? -18.203 -8.944 0.369 1.00 90.00 99 LEU A C 1
ATOM 804 O O . LEU A 1 99 ? -18.757 -9.418 -0.624 1.00 90.00 99 LEU A O 1
ATOM 808 N N . PHE A 1 100 ? -17.176 -9.551 0.974 1.00 89.94 100 PHE A N 1
ATOM 809 C CA . PHE A 1 100 ? -16.491 -10.734 0.452 1.00 89.94 100 PHE A CA 1
ATOM 810 C C . PHE A 1 100 ? -16.443 -11.872 1.479 1.00 89.94 100 PHE A C 1
ATOM 812 O O . PHE A 1 100 ? -16.539 -11.654 2.685 1.00 89.94 100 PHE A O 1
ATOM 819 N N . GLU A 1 101 ? -16.275 -13.111 1.000 1.00 88.12 101 GLU A N 1
ATOM 820 C CA . GLU A 1 101 ? -16.150 -14.291 1.873 1.00 88.12 101 GLU A CA 1
ATOM 821 C C . GLU A 1 101 ? -14.893 -14.224 2.753 1.00 88.12 101 GLU A C 1
ATOM 823 O O . GLU A 1 101 ? -14.914 -14.630 3.914 1.00 88.12 101 GLU A O 1
ATOM 828 N N . VAL A 1 102 ? -13.799 -13.686 2.205 1.00 88.06 102 VAL A N 1
ATOM 829 C CA . VAL A 1 102 ? -12.575 -13.393 2.953 1.00 88.06 102 VAL A CA 1
ATOM 830 C C . VAL A 1 102 ? -12.732 -12.017 3.590 1.00 88.06 102 VAL A C 1
ATOM 832 O O . VAL A 1 102 ? -12.557 -11.001 2.930 1.00 88.06 102 VAL A O 1
ATOM 835 N N . ASN A 1 103 ? -13.065 -11.985 4.877 1.00 90.25 103 ASN A N 1
ATOM 836 C CA . ASN A 1 103 ? -13.416 -10.758 5.601 1.00 90.25 103 ASN A CA 1
ATOM 837 C C . ASN A 1 103 ? -12.423 -10.392 6.722 1.00 90.25 103 ASN A C 1
ATOM 839 O O . ASN A 1 103 ? -12.753 -9.599 7.613 1.00 90.25 103 ASN A O 1
ATOM 843 N N . GLU A 1 104 ? -11.233 -10.994 6.677 1.00 92.00 104 GLU A N 1
ATOM 844 C CA . GLU A 1 104 ? -10.113 -10.740 7.578 1.00 92.00 104 GLU A CA 1
ATOM 845 C C . GLU A 1 104 ? -8.812 -10.608 6.784 1.00 92.00 104 GLU A C 1
ATOM 847 O O . GLU A 1 104 ? -8.514 -11.405 5.889 1.00 92.00 104 GLU A O 1
ATOM 852 N N . LEU A 1 105 ? -8.017 -9.605 7.145 1.00 92.62 105 LEU A N 1
ATOM 853 C CA . LEU A 1 105 ? -6.692 -9.369 6.594 1.00 92.62 105 LEU A CA 1
ATOM 854 C C . LEU A 1 105 ? -5.617 -10.094 7.422 1.00 92.62 105 LEU A C 1
ATOM 856 O O . LEU A 1 105 ? -5.723 -10.195 8.649 1.00 92.62 105 LEU A O 1
ATOM 860 N N . PRO A 1 106 ? -4.539 -10.587 6.785 1.00 91.62 106 PRO A N 1
ATOM 861 C CA . PRO A 1 106 ? -3.432 -11.193 7.510 1.00 91.62 106 PRO A CA 1
ATOM 862 C C . PRO A 1 106 ? -2.712 -10.133 8.348 1.00 91.62 106 PRO A C 1
ATOM 864 O O . PRO A 1 106 ? -2.255 -9.126 7.821 1.00 91.62 106 PRO A O 1
ATOM 867 N N . ARG A 1 107 ? -2.533 -10.373 9.648 1.00 90.06 107 ARG A N 1
ATOM 868 C CA . ARG A 1 107 ? -1.791 -9.445 10.509 1.00 90.06 107 ARG A CA 1
ATOM 869 C C . ARG A 1 107 ? -0.283 -9.544 10.265 1.00 90.06 107 ARG A C 1
ATOM 871 O O . ARG A 1 107 ? 0.295 -10.629 10.362 1.00 90.06 107 ARG A O 1
ATOM 878 N N . LEU A 1 108 ? 0.372 -8.412 10.011 1.00 89.38 108 LEU A N 1
ATOM 879 C CA . LEU A 1 108 ? 1.832 -8.325 9.936 1.00 89.38 108 LEU A CA 1
ATOM 880 C C . LEU A 1 108 ? 2.433 -8.055 11.319 1.00 89.38 108 LEU A C 1
ATOM 882 O O . LEU A 1 108 ? 1.922 -7.255 12.098 1.00 89.38 108 LEU A O 1
ATOM 886 N N . THR A 1 109 ? 3.547 -8.717 11.630 1.00 89.00 109 THR A N 1
ATOM 887 C CA . THR A 1 109 ? 4.359 -8.378 12.805 1.00 89.00 109 THR A CA 1
ATOM 888 C C . THR A 1 109 ? 5.387 -7.317 12.416 1.00 89.00 109 THR A C 1
ATOM 890 O O . THR A 1 109 ? 6.342 -7.590 11.672 1.00 89.00 109 THR A O 1
ATOM 893 N N . VAL A 1 110 ? 5.180 -6.106 12.927 1.00 89.62 110 VAL A N 1
ATOM 894 C CA . VAL A 1 110 ? 6.035 -4.928 12.736 1.00 89.62 110 VAL A CA 1
ATOM 895 C C . VAL A 1 110 ? 6.580 -4.463 14.086 1.00 89.62 110 VAL A C 1
ATOM 897 O O . VAL A 1 110 ? 5.924 -4.644 15.112 1.00 89.62 110 VAL A O 1
ATOM 900 N N . ASN A 1 111 ? 7.801 -3.926 14.100 1.00 89.75 111 ASN A N 1
ATOM 901 C CA . ASN A 1 111 ? 8.333 -3.278 15.296 1.00 89.75 111 ASN A CA 1
ATOM 902 C C . ASN A 1 111 ? 7.723 -1.878 15.435 1.00 89.75 111 ASN A C 1
ATOM 904 O O . ASN A 1 111 ? 7.236 -1.304 14.462 1.00 89.75 111 ASN A O 1
ATOM 908 N N . LEU A 1 112 ? 7.776 -1.316 16.642 1.00 86.75 112 LEU A N 1
ATOM 909 C CA . LEU A 1 112 ? 7.306 0.045 16.882 1.00 86.75 112 LEU A CA 1
ATOM 910 C C . LEU A 1 112 ? 8.091 1.047 16.015 1.00 86.75 112 LEU A C 1
ATOM 912 O O . LEU A 1 112 ? 9.322 1.037 16.030 1.00 86.75 112 LEU A O 1
ATOM 916 N N . GLY A 1 113 ? 7.378 1.907 15.284 1.00 86.00 113 GLY A N 1
ATOM 917 C CA . GLY A 1 113 ? 7.968 2.904 14.381 1.00 86.00 113 GLY A CA 1
ATOM 918 C C . GLY A 1 113 ? 8.419 2.363 13.019 1.00 86.00 113 GLY A C 1
ATOM 919 O O . GLY A 1 113 ? 9.009 3.111 12.243 1.00 86.00 113 GLY A O 1
ATOM 920 N N . GLU A 1 114 ? 8.155 1.090 12.713 1.00 90.38 114 GLU A N 1
ATOM 921 C CA . GLU A 1 114 ? 8.429 0.490 11.405 1.00 90.38 114 GLU A CA 1
ATOM 922 C C . GLU A 1 114 ? 7.130 0.182 10.651 1.00 90.38 114 GLU A C 1
ATOM 924 O O . GLU A 1 114 ? 6.137 -0.243 11.238 1.00 90.38 114 GLU A O 1
ATOM 929 N N . SER A 1 115 ? 7.173 0.301 9.324 1.00 91.06 115 SER A N 1
ATOM 930 C CA . SER A 1 115 ? 6.103 -0.134 8.418 1.00 91.06 115 SER A CA 1
ATOM 931 C C . SER A 1 115 ? 6.617 -1.237 7.495 1.00 91.06 115 SER A C 1
ATOM 933 O O . SER A 1 115 ? 7.791 -1.227 7.108 1.00 91.06 115 SER A O 1
ATOM 935 N N . LYS A 1 116 ? 5.763 -2.199 7.119 1.00 93.06 116 LYS A N 1
ATOM 936 C CA . LYS A 1 116 ? 6.150 -3.291 6.213 1.00 93.06 116 LYS A CA 1
ATOM 937 C C . LYS A 1 116 ? 5.165 -3.439 5.073 1.00 93.06 116 LYS A C 1
ATOM 939 O O . LYS A 1 116 ? 4.078 -3.968 5.239 1.00 93.06 116 LYS A O 1
ATOM 944 N N . PHE A 1 117 ? 5.632 -3.126 3.876 1.00 93.06 117 PHE A N 1
ATOM 945 C CA . PHE A 1 117 ? 4.850 -3.353 2.675 1.00 93.06 117 PHE A CA 1
ATOM 946 C C . PHE A 1 117 ? 4.916 -4.809 2.222 1.00 93.06 117 PHE A C 1
ATOM 948 O O . PHE A 1 117 ? 5.993 -5.411 2.152 1.00 93.06 117 PHE A O 1
ATOM 955 N N . LYS A 1 118 ? 3.765 -5.379 1.867 1.00 93.56 118 LYS A N 1
ATOM 956 C CA . LYS A 1 118 ? 3.673 -6.740 1.334 1.00 93.56 118 LYS A CA 1
ATOM 957 C C . LYS A 1 118 ? 2.637 -6.821 0.223 1.00 93.56 118 LYS A C 1
ATOM 959 O O . LYS A 1 118 ? 1.514 -6.364 0.381 1.00 93.56 118 LYS A O 1
ATOM 964 N N . ASN A 1 119 ? 2.994 -7.466 -0.885 1.00 94.75 119 ASN A N 1
ATOM 965 C CA . ASN A 1 119 ? 2.022 -7.808 -1.922 1.00 94.75 119 ASN A CA 1
ATOM 966 C C . ASN A 1 119 ? 1.114 -8.943 -1.424 1.00 94.75 119 ASN A C 1
ATOM 968 O O . ASN A 1 119 ? 1.606 -9.955 -0.913 1.00 94.75 119 ASN A O 1
ATOM 972 N N . ILE A 1 120 ? -0.195 -8.780 -1.589 1.00 94.19 120 ILE A N 1
ATOM 973 C CA . ILE A 1 120 ? -1.215 -9.743 -1.171 1.00 94.19 120 ILE A CA 1
ATOM 974 C C . ILE A 1 120 ? -2.275 -9.917 -2.257 1.00 94.19 120 ILE A C 1
ATOM 976 O O . ILE A 1 120 ? -2.396 -9.110 -3.175 1.00 94.19 120 ILE A O 1
ATOM 980 N N . THR A 1 121 ? -3.051 -10.990 -2.149 1.00 94.56 121 THR A N 1
ATOM 981 C CA . THR A 1 121 ? -4.334 -11.074 -2.851 1.00 94.56 121 THR A CA 1
ATOM 982 C C . THR A 1 121 ? -5.375 -10.424 -1.954 1.00 94.56 121 THR A C 1
ATOM 984 O O . THR A 1 121 ? -5.496 -10.808 -0.791 1.00 94.56 121 THR A O 1
ATOM 987 N N . LEU A 1 122 ? -6.048 -9.401 -2.469 1.00 93.31 122 LEU A N 1
ATOM 988 C CA . LEU A 1 122 ? -7.099 -8.689 -1.756 1.00 93.31 122 LEU A CA 1
ATOM 989 C C . LEU A 1 122 ? -8.345 -9.582 -1.595 1.00 93.31 122 LEU A C 1
ATOM 991 O O . LEU A 1 122 ? -8.502 -10.548 -2.347 1.00 93.31 122 LEU A O 1
ATOM 995 N N . PRO A 1 123 ? -9.247 -9.255 -0.654 1.00 92.31 123 PRO A N 1
ATOM 996 C CA . PRO A 1 123 ? -10.536 -9.933 -0.468 1.00 92.31 123 PRO A CA 1
ATOM 997 C C . PRO A 1 123 ? -11.369 -10.140 -1.742 1.00 92.31 123 PRO A C 1
ATOM 999 O O . PRO A 1 123 ? -12.027 -11.165 -1.895 1.00 92.31 123 PRO A O 1
ATOM 1002 N N . ASP A 1 124 ? -11.301 -9.196 -2.682 1.00 90.81 124 ASP A N 1
ATOM 1003 C CA . ASP A 1 124 ? -11.980 -9.247 -3.985 1.00 90.81 124 ASP A CA 1
ATOM 1004 C C . ASP A 1 124 ? -11.257 -10.090 -5.055 1.00 90.81 124 ASP A C 1
ATOM 1006 O O . ASP A 1 124 ? -11.707 -10.173 -6.199 1.00 90.81 124 ASP A O 1
ATOM 1010 N N . GLY A 1 125 ? -10.122 -10.702 -4.711 1.00 91.50 125 GLY A N 1
ATOM 1011 C CA . GLY A 1 125 ? -9.296 -11.500 -5.615 1.00 91.50 125 GLY A CA 1
ATOM 1012 C C . GLY A 1 125 ? -8.303 -10.697 -6.461 1.00 91.50 125 GLY A C 1
ATOM 1013 O O . GLY A 1 125 ? -7.507 -11.300 -7.188 1.00 91.50 125 GLY A O 1
ATOM 1014 N N . ARG A 1 126 ? -8.290 -9.358 -6.383 1.00 92.62 126 ARG A N 1
ATOM 1015 C CA . ARG A 1 126 ? -7.302 -8.535 -7.096 1.00 92.62 126 ARG A CA 1
ATOM 1016 C C . ARG A 1 126 ? -5.918 -8.685 -6.468 1.00 92.62 126 ARG A C 1
ATOM 1018 O O . ARG A 1 126 ? -5.762 -8.910 -5.267 1.00 92.62 126 ARG A O 1
ATOM 1025 N N . SER A 1 127 ? -4.879 -8.517 -7.285 1.00 93.38 127 SER A N 1
ATOM 1026 C CA . SER A 1 127 ? -3.535 -8.281 -6.754 1.00 93.38 127 SER A CA 1
ATOM 1027 C C . SER A 1 127 ? -3.502 -6.910 -6.093 1.00 93.38 127 SER A C 1
ATOM 1029 O O . SER A 1 127 ? -3.869 -5.914 -6.712 1.00 93.38 127 SER A O 1
ATOM 1031 N N . GLY A 1 128 ? -3.052 -6.867 -4.848 1.00 92.50 128 GLY A N 1
ATOM 1032 C CA . GLY A 1 128 ? -2.903 -5.633 -4.102 1.00 92.50 128 GLY A CA 1
ATOM 1033 C C . GLY A 1 128 ? -1.679 -5.665 -3.212 1.00 92.50 128 GLY A C 1
ATOM 1034 O O . GLY A 1 128 ? -0.805 -6.534 -3.310 1.00 92.50 128 GLY A O 1
ATOM 1035 N N . ARG A 1 129 ? -1.617 -4.681 -2.330 1.00 93.38 129 ARG A N 1
ATOM 1036 C CA . ARG A 1 129 ? -0.504 -4.475 -1.420 1.00 93.38 129 ARG A CA 1
ATOM 1037 C C . ARG A 1 129 ? -1.059 -3.971 -0.097 1.00 93.38 129 ARG A C 1
ATOM 1039 O O . ARG A 1 129 ? -2.109 -3.341 -0.072 1.00 93.38 129 ARG A O 1
ATOM 1046 N N . MET A 1 130 ? -0.380 -4.320 0.981 1.00 93.81 130 MET A N 1
ATOM 1047 C CA . MET A 1 130 ? -0.726 -3.938 2.345 1.00 93.81 130 MET A CA 1
ATOM 1048 C C . MET A 1 130 ? 0.486 -3.316 3.033 1.00 93.81 130 MET A C 1
ATOM 1050 O O . MET A 1 130 ? 1.617 -3.620 2.635 1.00 93.81 130 MET A O 1
ATOM 1054 N N . ILE A 1 131 ? 0.236 -2.497 4.054 1.00 92.62 131 ILE A N 1
ATOM 1055 C CA . ILE A 1 131 ? 1.221 -1.891 4.961 1.00 92.62 131 ILE A CA 1
ATOM 1056 C C . ILE A 1 131 ? 1.032 -2.413 6.389 1.00 92.62 131 ILE A C 1
ATOM 1058 O O . ILE A 1 131 ? -0.117 -2.788 6.719 1.00 92.62 131 ILE A O 1
#

Secondary structure (DSSP, 8-state):
---HHHHHHHHHHHHHHHHHHHHHHHHHHHHHHHHHHHHHHHHHHHHHHHHHTEEE-SS-EEE---TTT-GGGT-SSS----EEEETTEEEEE-GGGGGSS---PPPP---TT----EEEE-TTS-EEEE-

pLDDT: mean 89.32, std 8.25, range [44.66, 98.31]

Sequence (131 aa):
MNSIKKKLSRYLSISISILLVSILLATDISVDTWISSEFDRAMTNKASLLETLVEEDEQEVDFDFAGEFMPEFEGKENPEYYQLWHKNKVFEKSDTLALFEVNELPRLTVNLGESKFKNITLPDGRSGRMI

Radius of gyration: 24.37 Å; chains: 1; bounding box: 51×26×83 Å

Organism: NCBI:txid1230533

Foldseek 3Di:
DDPPVNVVVVVVVVVVVVVVVVVVVVVVVVVVVVVVVVQVVVQVVVVVVQVVQWDDDPPDIDGPDDCVVVVLLVDPPNHDKDWDDDPNHTPDIGPVLVVAPRNDDDDDDDDPPDDDKDWDQDRVRDTDIHD